Protein AF-Q2SJT7-F1 (afdb_monomer_lite)

Sequence (162 aa):
MTHCPHDAIDFAVYCVGTTLYAHMNAIEFRESFRKFLKNDERYKKFIAIINRGREERLLFWQEHAVEQFCDKHALDIPSFDVLQEILCVCELHGNTLEDGKVKVFCGHVDYSPDYKQACAKLFPNSYISAVNGPEEMYGEYSDIRFCKACREAEQQWRDEHA

Radius of gyration: 18.42 Å; chains: 1; bounding box: 52×46×42 Å

Secondary structure (DSSP, 8-state):
-PPP------------S--------HHHHHHHHHHHH--HHHHHHHHHHHHH--SSS--HHHHHHHHHHHHHHTPPPPPHHHHHHHT-B-TTT-PBPEEEEEEEESS-----HHHHHHHHHH-TT---SPEE--GGGTT-EEEEEE-HHHHHHHHHHHHH--

Foldseek 3Di:
DDDDDDDPPPPPDPDDDDDDDDPQDLVSCLVLLCVQVVDLVVSLVQLLCLQPPPDLDDDPVNQVSQVVSCVVRVHDRDHSVVCSQSSQAHSVPRHHWDKDKAAEADDDDDDDPVLVVCCVPPQVFQRHDHHHDDPVRHRHIDIHTGDPNSVVRSVVVVVVVD

pLDDT: mean 85.67, std 18.36, range [35.72, 98.12]

Structure (mmCIF, N/CA/C/O backbone):
data_AF-Q2SJT7-F1
#
_entry.id   AF-Q2SJT7-F1
#
loop_
_atom_site.group_PDB
_atom_site.id
_atom_site.type_symbol
_atom_site.label_atom_id
_atom_site.label_alt_id
_atom_site.label_comp_id
_atom_site.label_asym_id
_atom_site.label_entity_id
_atom_site.label_seq_id
_atom_site.pdbx_PDB_ins_code
_atom_site.Cartn_x
_atom_site.Cartn_y
_atom_site.Cartn_z
_atom_site.occupancy
_atom_site.B_iso_or_equiv
_atom_site.auth_seq_id
_atom_site.auth_comp_id
_atom_site.auth_asym_id
_atom_site.auth_atom_id
_atom_site.pdbx_PDB_model_num
ATOM 1 N N . MET A 1 1 ? -10.529 24.650 -17.806 1.00 43.81 1 MET A N 1
ATOM 2 C CA . MET A 1 1 ? -10.238 24.089 -16.471 1.00 43.81 1 MET A CA 1
ATOM 3 C C . MET A 1 1 ? -11.426 23.229 -16.085 1.00 43.81 1 MET A C 1
ATOM 5 O O . MET A 1 1 ? -12.423 23.737 -15.596 1.00 43.81 1 MET A O 1
ATOM 9 N N . THR A 1 2 ? -11.381 21.963 -16.480 1.00 39.09 2 THR A N 1
ATOM 10 C CA . THR A 1 2 ? -12.451 20.974 -16.317 1.00 39.09 2 THR A CA 1
ATOM 11 C C . THR A 1 2 ? -12.352 20.345 -14.930 1.00 39.09 2 THR A C 1
ATOM 13 O O . THR A 1 2 ? -11.311 19.800 -14.577 1.00 39.09 2 THR A O 1
ATOM 16 N N . HIS A 1 3 ? -13.413 20.463 -14.131 1.00 38.12 3 HIS A N 1
ATOM 17 C CA . HIS A 1 3 ? -13.564 19.750 -12.865 1.00 38.12 3 HIS A CA 1
ATOM 18 C C . HIS A 1 3 ? -13.667 18.240 -13.125 1.00 38.12 3 HIS A C 1
ATOM 20 O O . HIS A 1 3 ? -14.577 17.804 -13.825 1.00 38.12 3 HIS A O 1
ATOM 26 N N . CYS A 1 4 ? -12.758 17.454 -12.542 1.00 39.31 4 CYS A N 1
ATOM 27 C CA . CYS A 1 4 ? -12.978 16.025 -12.318 1.00 39.31 4 CYS A CA 1
ATOM 28 C C . CYS A 1 4 ? -13.906 15.861 -11.104 1.00 39.31 4 CYS A C 1
ATOM 30 O O . CYS A 1 4 ? -13.556 16.363 -10.031 1.00 39.31 4 CYS A O 1
ATOM 32 N N . PRO A 1 5 ? -15.051 15.169 -11.222 1.00 49.44 5 PRO A N 1
ATOM 33 C CA . PRO A 1 5 ? -15.772 14.693 -10.054 1.00 49.44 5 PRO A CA 1
ATOM 34 C C . PRO A 1 5 ? -14.966 13.525 -9.473 1.00 49.44 5 PRO A C 1
ATOM 36 O O . PRO A 1 5 ? -14.785 12.511 -10.137 1.00 49.44 5 PRO A O 1
ATOM 39 N N . HIS A 1 6 ? -14.411 13.700 -8.274 1.00 41.19 6 HIS A N 1
ATOM 40 C CA . HIS A 1 6 ? -13.829 12.586 -7.531 1.00 41.19 6 HIS A CA 1
ATOM 41 C C . HIS A 1 6 ? -14.961 11.749 -6.946 1.00 41.19 6 HIS A C 1
ATOM 43 O O . HIS A 1 6 ? -15.866 12.281 -6.302 1.00 41.19 6 HIS A O 1
ATOM 49 N N . ASP A 1 7 ? -14.873 10.452 -7.202 1.00 44.28 7 ASP A N 1
ATOM 50 C CA . ASP A 1 7 ? -15.774 9.404 -6.760 1.00 44.28 7 ASP A CA 1
ATOM 51 C C . ASP A 1 7 ? -16.000 9.455 -5.243 1.00 44.28 7 ASP A C 1
ATOM 53 O O . ASP A 1 7 ? -15.153 9.060 -4.438 1.00 44.28 7 ASP A O 1
ATOM 57 N N . ALA A 1 8 ? -17.175 9.942 -4.843 1.00 43.19 8 ALA A N 1
ATOM 58 C CA . ALA A 1 8 ? -17.731 9.645 -3.537 1.00 43.19 8 ALA A CA 1
ATOM 59 C C . ALA A 1 8 ? -18.173 8.179 -3.570 1.00 43.19 8 ALA A C 1
ATOM 61 O O . ALA A 1 8 ? -19.242 7.851 -4.083 1.00 43.19 8 ALA A O 1
ATOM 62 N N . ILE A 1 9 ? -17.331 7.283 -3.057 1.00 47.56 9 ILE A N 1
ATOM 63 C CA . ILE A 1 9 ? -17.776 5.937 -2.697 1.00 47.56 9 ILE A CA 1
ATOM 64 C C . ILE A 1 9 ? -18.625 6.095 -1.431 1.00 47.56 9 ILE A C 1
ATOM 66 O O . ILE A 1 9 ? -18.144 5.932 -0.309 1.00 47.56 9 ILE A O 1
ATOM 70 N N . ASP A 1 10 ? -19.889 6.473 -1.621 1.00 40.44 10 ASP A N 1
ATOM 71 C CA . ASP A 1 10 ? -20.935 6.252 -0.631 1.00 40.44 10 ASP A CA 1
ATOM 72 C C . ASP A 1 10 ? -21.122 4.735 -0.535 1.00 40.44 10 ASP A C 1
ATOM 74 O O . ASP A 1 10 ? -21.775 4.111 -1.374 1.00 40.44 10 ASP A O 1
ATOM 78 N N . PHE A 1 11 ? -20.507 4.120 0.476 1.00 41.97 11 PHE A N 1
ATOM 79 C CA . PHE A 1 11 ? -20.828 2.752 0.868 1.00 41.97 11 PHE A CA 1
ATOM 80 C C . PHE A 1 11 ? -22.273 2.733 1.382 1.00 41.97 11 PHE A C 1
ATOM 82 O O . PHE A 1 11 ? -22.549 2.904 2.571 1.00 41.97 11 PHE A O 1
ATOM 89 N N . ALA A 1 12 ? -23.215 2.543 0.461 1.00 39.84 12 ALA A N 1
ATOM 90 C CA . ALA A 1 12 ? -24.593 2.235 0.778 1.00 39.84 12 ALA A CA 1
ATOM 91 C C . ALA A 1 12 ? -24.658 0.832 1.405 1.00 39.84 12 ALA A C 1
ATOM 93 O O . ALA A 1 12 ? -24.712 -0.181 0.719 1.00 39.84 12 ALA A O 1
ATOM 94 N N . VAL A 1 13 ? -24.614 0.814 2.737 1.00 40.62 13 VAL A N 1
ATOM 95 C CA . VAL A 1 13 ? -25.514 0.063 3.620 1.00 40.62 13 VAL A CA 1
ATOM 96 C C . VAL A 1 13 ? -25.882 -1.352 3.141 1.00 40.62 13 VAL A C 1
ATOM 98 O O . VAL A 1 13 ? -26.878 -1.557 2.446 1.00 40.62 13 VAL A O 1
ATOM 101 N N . TYR A 1 14 ? -25.179 -2.361 3.663 1.00 39.06 14 TYR A N 1
ATOM 102 C CA . TYR A 1 14 ? -25.810 -3.664 3.873 1.00 39.06 14 TYR A CA 1
ATOM 103 C C . TYR A 1 14 ? -26.791 -3.533 5.045 1.00 39.06 14 TYR A C 1
ATOM 105 O O . TYR A 1 14 ? -26.412 -3.552 6.213 1.00 39.06 14 TYR A O 1
ATOM 113 N N . CYS A 1 15 ? -28.074 -3.365 4.724 1.00 36.41 15 CYS A N 1
ATOM 114 C CA . CYS A 1 15 ? -29.167 -3.441 5.689 1.00 36.41 15 CYS A CA 1
ATOM 115 C C . CYS A 1 15 ? -29.337 -4.894 6.152 1.00 36.41 15 CYS A C 1
ATOM 117 O O . CYS A 1 15 ? -30.087 -5.653 5.540 1.00 36.41 15 CYS A O 1
ATOM 119 N N . VAL A 1 16 ? -28.700 -5.267 7.264 1.00 39.69 16 VAL A N 1
ATOM 120 C CA . VAL A 1 16 ? -29.136 -6.411 8.075 1.00 39.69 16 VAL A CA 1
ATOM 121 C C . VAL A 1 16 ? -29.095 -6.017 9.555 1.00 39.69 16 VAL A C 1
ATOM 123 O O . VAL A 1 16 ? -28.058 -6.084 10.195 1.00 39.69 16 VAL A O 1
ATOM 126 N N . GLY A 1 17 ? -30.245 -5.602 10.096 1.00 35.72 17 GLY A N 1
ATOM 127 C CA . GLY A 1 17 ? -30.511 -5.594 11.541 1.00 35.72 17 GLY A CA 1
ATOM 128 C C . GLY A 1 17 ? -29.922 -4.439 12.363 1.00 35.72 17 GLY A C 1
ATOM 129 O O . GLY A 1 17 ? -28.853 -4.554 12.942 1.00 35.72 17 GLY A O 1
ATOM 130 N N . THR A 1 18 ? -30.697 -3.357 12.483 1.00 39.50 18 THR A N 1
ATOM 131 C CA . THR A 1 18 ? -30.796 -2.439 13.642 1.00 39.50 18 THR A CA 1
ATOM 132 C C . THR A 1 18 ? -29.704 -2.510 14.721 1.00 39.50 18 THR A C 1
ATOM 134 O O . THR A 1 18 ? -29.916 -3.116 15.767 1.00 39.50 18 THR A O 1
ATOM 137 N N . THR A 1 19 ? -28.626 -1.748 14.525 1.00 38.44 19 THR A N 1
ATOM 138 C CA . THR A 1 19 ? -27.984 -0.947 15.580 1.00 38.44 19 THR A CA 1
ATOM 139 C C . THR A 1 19 ? -27.464 0.337 14.923 1.00 38.44 19 THR A C 1
ATOM 141 O O . THR A 1 19 ? -26.781 0.281 13.905 1.00 38.44 19 THR A O 1
ATOM 144 N N . LEU A 1 20 ? -27.860 1.503 15.441 1.00 36.88 20 LEU A N 1
ATOM 145 C CA . LEU A 1 20 ? -27.414 2.823 14.977 1.00 36.88 20 LEU A CA 1
ATOM 146 C C . LEU A 1 20 ? -25.919 2.998 15.294 1.00 36.88 20 LEU A C 1
ATOM 148 O O . LEU A 1 20 ? -25.574 3.545 16.338 1.00 36.88 20 LEU A O 1
ATOM 152 N N . TYR A 1 21 ? -25.036 2.527 14.416 1.00 43.22 21 TYR A N 1
ATOM 153 C CA . TYR A 1 21 ? -23.606 2.813 14.499 1.00 43.22 21 TYR A CA 1
ATOM 154 C C . TYR A 1 21 ? -23.271 4.049 13.670 1.00 43.22 21 TYR A C 1
ATOM 156 O O . TYR A 1 21 ? -23.776 4.238 12.562 1.00 43.22 21 TYR A O 1
ATOM 164 N N . ALA A 1 22 ? -22.425 4.914 14.228 1.00 54.38 22 ALA A N 1
ATOM 165 C CA . ALA A 1 22 ? -21.840 6.029 13.504 1.00 54.38 22 ALA A CA 1
ATOM 166 C C . ALA A 1 22 ? -21.100 5.477 12.276 1.00 54.38 22 ALA A C 1
ATOM 168 O O . ALA A 1 22 ? -20.043 4.862 12.408 1.00 54.38 22 ALA A O 1
ATOM 169 N N . HIS A 1 23 ? -21.671 5.663 11.085 1.00 72.56 23 HIS A N 1
ATOM 170 C CA . HIS A 1 23 ? -21.021 5.283 9.837 1.00 72.56 23 HIS A CA 1
ATOM 171 C C . HIS A 1 23 ? -19.855 6.239 9.586 1.00 72.56 23 HIS A C 1
ATOM 173 O O . HIS A 1 23 ? -20.018 7.297 8.987 1.00 72.56 23 HIS A O 1
ATOM 179 N N . MET A 1 24 ? -18.679 5.867 10.084 1.00 89.62 24 MET A N 1
ATOM 180 C CA . MET A 1 24 ? -17.426 6.486 9.683 1.00 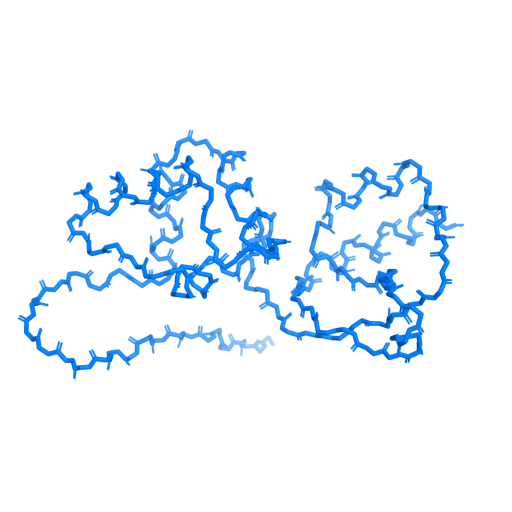89.62 24 MET A CA 1
ATOM 181 C C . MET A 1 24 ? -17.119 6.028 8.256 1.00 89.62 24 MET A C 1
ATOM 183 O O . MET A 1 24 ? -16.970 4.830 8.010 1.00 89.62 24 MET A O 1
ATOM 187 N N . ASN A 1 25 ? -17.051 6.957 7.304 1.00 91.94 25 ASN A N 1
ATOM 188 C CA . ASN A 1 25 ? -16.716 6.597 5.923 1.00 91.94 25 ASN A CA 1
ATOM 189 C C . ASN A 1 25 ? -15.215 6.258 5.782 1.00 91.94 25 ASN A C 1
ATOM 191 O O . ASN A 1 25 ? -14.413 6.514 6.681 1.00 91.94 25 ASN A O 1
ATOM 195 N N . ALA A 1 26 ? -14.800 5.703 4.639 1.00 91.88 26 ALA A N 1
ATOM 196 C CA . ALA A 1 26 ? -13.416 5.259 4.440 1.00 91.88 26 ALA A CA 1
ATOM 197 C C . ALA A 1 26 ? -12.373 6.392 4.547 1.00 91.88 26 ALA A C 1
ATOM 199 O O . ALA A 1 26 ? -11.243 6.166 4.985 1.00 91.88 26 ALA A O 1
ATOM 200 N N . ILE A 1 27 ? -12.716 7.624 4.151 1.00 93.69 27 ILE A N 1
ATOM 201 C CA . ILE A 1 27 ? -11.826 8.789 4.299 1.00 93.69 27 ILE A CA 1
ATOM 202 C C . ILE A 1 27 ? -11.656 9.112 5.787 1.00 93.69 27 ILE A C 1
ATOM 204 O O . ILE A 1 27 ? -10.529 9.156 6.282 1.00 93.69 27 ILE A O 1
ATOM 208 N N . GLU A 1 28 ? -12.764 9.254 6.512 1.00 94.81 28 GLU A N 1
ATOM 209 C CA . GLU A 1 28 ? -12.768 9.540 7.949 1.00 94.81 28 GLU A CA 1
ATOM 210 C C . GLU A 1 28 ? -12.064 8.446 8.758 1.00 94.81 28 GLU A C 1
ATOM 212 O O . GLU A 1 28 ? -11.311 8.763 9.684 1.00 94.81 28 GLU A O 1
ATOM 217 N N . PHE A 1 29 ? -12.248 7.175 8.382 1.00 95.44 29 PHE A N 1
ATOM 218 C CA . PHE A 1 29 ? -11.560 6.034 8.982 1.00 95.44 29 PHE A CA 1
ATOM 219 C C . PHE A 1 29 ? -10.055 6.163 8.806 1.00 95.44 29 PHE A C 1
ATOM 221 O O . PHE A 1 29 ? -9.320 6.153 9.791 1.00 95.44 29 PHE A O 1
ATOM 228 N N . ARG A 1 30 ? -9.581 6.352 7.568 1.00 95.94 30 ARG A N 1
ATOM 229 C CA . ARG A 1 30 ? -8.147 6.492 7.271 1.00 95.94 30 ARG A CA 1
ATOM 230 C C . ARG A 1 30 ? -7.515 7.632 8.064 1.00 95.94 30 ARG A C 1
ATOM 232 O O . ARG A 1 30 ? -6.467 7.439 8.684 1.00 95.94 30 ARG A O 1
ATOM 239 N N . GLU A 1 31 ? -8.151 8.799 8.085 1.00 95.38 31 GLU A N 1
ATOM 240 C CA . GLU A 1 31 ? -7.635 9.963 8.805 1.00 95.38 31 GLU A CA 1
ATOM 241 C C . GLU A 1 31 ? -7.626 9.765 10.323 1.00 95.38 31 GLU A C 1
ATOM 243 O O . GLU A 1 31 ? -6.630 10.069 10.989 1.00 95.38 31 GLU A O 1
ATOM 248 N N . SER A 1 32 ? -8.726 9.256 10.879 1.00 96.75 32 SER A N 1
ATOM 249 C CA . SER A 1 32 ? -8.868 9.022 12.317 1.00 96.75 32 SER A CA 1
ATOM 250 C C . SER A 1 32 ? -7.915 7.931 12.790 1.00 96.75 32 SER A C 1
ATOM 252 O O . SER A 1 32 ? -7.257 8.097 13.819 1.00 96.75 32 SER A O 1
ATOM 254 N N . PHE A 1 33 ? -7.759 6.867 12.003 1.00 97.50 33 PHE A N 1
ATOM 255 C CA . PHE A 1 33 ? -6.843 5.768 12.283 1.00 97.50 33 PHE A CA 1
ATOM 256 C C . PHE A 1 33 ? -5.379 6.218 12.221 1.00 97.50 33 PHE A C 1
ATOM 258 O O . PHE A 1 33 ? -4.599 5.942 13.136 1.00 97.50 33 PHE A O 1
ATOM 265 N N . ARG A 1 34 ? -5.003 7.015 11.210 1.00 97.00 34 ARG A N 1
ATOM 266 C CA . ARG A 1 34 ? -3.664 7.625 11.120 1.00 97.00 34 ARG A CA 1
ATOM 267 C C . ARG A 1 34 ? -3.355 8.492 12.343 1.00 97.00 34 ARG A C 1
ATOM 269 O O . ARG A 1 34 ? -2.280 8.365 12.931 1.00 97.00 34 ARG A O 1
ATOM 276 N N . LYS A 1 35 ? -4.307 9.332 12.774 1.00 97.12 35 LYS A N 1
ATOM 277 C CA . LYS A 1 35 ? -4.186 10.152 13.997 1.00 97.12 35 LYS A CA 1
ATOM 278 C C . LYS A 1 35 ? -4.094 9.286 15.257 1.00 97.12 35 LYS A C 1
ATOM 280 O O . LYS A 1 35 ? -3.311 9.598 16.154 1.00 97.12 35 LYS A O 1
ATOM 285 N N . PHE A 1 36 ? -4.862 8.199 15.328 1.00 97.88 36 PHE A N 1
ATOM 286 C CA . PHE A 1 36 ? -4.860 7.264 16.453 1.00 97.88 36 PHE A CA 1
ATOM 287 C C . PHE A 1 36 ? -3.497 6.594 16.656 1.00 97.88 36 PHE A C 1
ATOM 289 O O . PHE A 1 36 ? -3.018 6.543 17.789 1.00 97.88 36 PHE A O 1
ATOM 296 N N . LEU A 1 37 ? -2.838 6.159 15.578 1.00 97.12 37 LEU A N 1
ATOM 297 C CA . LEU A 1 37 ? -1.517 5.530 15.660 1.00 97.12 37 LEU A CA 1
ATOM 298 C C . LEU A 1 37 ? -0.415 6.486 16.145 1.00 97.12 37 LEU A C 1
ATOM 300 O O . LEU A 1 37 ? 0.628 6.012 16.598 1.00 97.12 37 LEU A O 1
ATOM 304 N N . LYS A 1 38 ? -0.629 7.812 16.056 1.00 93.69 38 LYS A N 1
ATOM 305 C CA . LYS A 1 38 ? 0.305 8.885 16.470 1.00 93.69 38 LYS A CA 1
ATOM 306 C C . LYS A 1 38 ? 1.721 8.759 15.884 1.00 93.69 38 LYS A C 1
ATOM 308 O O . LYS A 1 38 ? 2.663 9.360 16.394 1.00 93.69 38 LYS A O 1
ATOM 313 N N . ASN A 1 39 ? 1.887 7.959 14.835 1.00 94.75 39 ASN A N 1
ATOM 314 C CA . ASN A 1 39 ? 3.164 7.665 14.208 1.00 94.75 39 ASN A CA 1
ATOM 315 C C . ASN A 1 39 ? 2.920 7.372 12.726 1.00 94.75 39 ASN A C 1
ATOM 317 O O . ASN A 1 39 ? 2.337 6.345 12.372 1.00 94.75 39 ASN A O 1
ATOM 321 N N . ASP A 1 40 ? 3.375 8.290 11.877 1.00 94.69 40 ASP A N 1
ATOM 322 C CA . ASP A 1 40 ? 3.158 8.218 10.436 1.00 94.69 40 ASP A CA 1
ATOM 323 C C . ASP A 1 40 ? 3.843 7.006 9.799 1.00 94.69 40 ASP A C 1
ATOM 325 O O . ASP A 1 40 ? 3.254 6.322 8.972 1.00 94.69 40 ASP A O 1
ATOM 329 N N . GLU A 1 41 ? 5.048 6.669 10.255 1.00 95.44 41 GLU A N 1
ATOM 330 C CA . GLU A 1 41 ? 5.789 5.501 9.775 1.00 95.44 41 GLU A CA 1
ATOM 331 C C . GLU A 1 41 ? 5.098 4.192 10.171 1.00 95.44 41 GLU A C 1
ATOM 333 O O . GLU A 1 41 ? 5.078 3.228 9.405 1.00 95.44 41 GLU A O 1
ATOM 338 N N . ARG A 1 42 ? 4.456 4.159 11.345 1.00 96.81 42 ARG A N 1
ATOM 339 C CA . ARG A 1 42 ? 3.635 3.014 11.758 1.00 96.81 42 ARG A CA 1
ATOM 340 C C . ARG A 1 42 ? 2.391 2.877 10.882 1.00 96.81 42 ARG A C 1
ATOM 342 O O . ARG A 1 42 ? 2.064 1.753 10.507 1.00 96.81 42 ARG A O 1
ATOM 349 N N . TYR A 1 43 ? 1.733 3.986 10.540 1.00 97.25 43 TYR A N 1
ATOM 350 C CA . TYR A 1 43 ? 0.608 3.983 9.601 1.00 97.25 43 TYR A CA 1
ATOM 351 C C . TYR A 1 43 ? 1.055 3.516 8.212 1.00 97.25 43 TYR A C 1
ATOM 353 O O . TYR A 1 43 ? 0.485 2.571 7.680 1.00 97.25 43 TYR A O 1
ATOM 361 N N . LYS A 1 44 ? 2.143 4.075 7.670 1.00 95.94 44 LYS A N 1
ATOM 362 C CA . LYS A 1 44 ? 2.704 3.652 6.380 1.00 95.94 44 LYS A CA 1
ATOM 363 C C . LYS A 1 44 ? 3.025 2.166 6.349 1.00 95.94 44 LYS A C 1
ATOM 365 O O . LYS A 1 44 ? 2.646 1.478 5.409 1.00 95.94 44 LYS A O 1
ATOM 370 N N . LYS A 1 45 ? 3.668 1.648 7.400 1.00 95.50 45 LYS A N 1
ATOM 371 C CA . LYS A 1 45 ? 3.963 0.217 7.527 1.00 95.50 45 LYS A CA 1
ATOM 372 C C . LYS A 1 45 ? 2.690 -0.631 7.579 1.00 95.50 45 LYS A C 1
ATOM 374 O O . LYS A 1 45 ? 2.672 -1.706 6.992 1.00 95.50 45 LYS A O 1
ATOM 379 N N . PHE A 1 46 ? 1.648 -0.162 8.268 1.00 96.56 46 PHE A N 1
ATOM 380 C CA . PHE A 1 46 ? 0.351 -0.840 8.320 1.00 96.56 46 PHE A CA 1
ATOM 381 C C . PHE A 1 46 ? -0.247 -0.978 6.915 1.00 96.56 46 PHE A C 1
ATOM 383 O O . PHE A 1 46 ? -0.570 -2.085 6.491 1.00 96.56 46 PHE A O 1
ATOM 390 N N . ILE A 1 47 ? -0.327 0.138 6.185 1.00 96.19 47 ILE A N 1
ATOM 391 C CA . ILE A 1 47 ? -0.866 0.197 4.822 1.00 96.19 47 ILE A CA 1
ATOM 392 C C . ILE A 1 47 ? -0.020 -0.638 3.853 1.00 96.19 47 ILE A C 1
ATOM 394 O O . ILE A 1 47 ? -0.559 -1.458 3.117 1.00 96.19 47 ILE A O 1
ATOM 398 N N . ALA A 1 48 ? 1.309 -0.520 3.904 1.00 93.94 48 ALA A N 1
ATOM 399 C CA . ALA A 1 48 ? 2.212 -1.274 3.036 1.00 93.94 48 ALA A CA 1
ATOM 400 C C . ALA A 1 48 ? 2.068 -2.796 3.209 1.00 93.94 48 ALA A C 1
ATOM 402 O O . ALA A 1 48 ? 2.197 -3.538 2.237 1.00 93.94 48 ALA A O 1
ATOM 403 N N . ILE A 1 49 ? 1.801 -3.275 4.429 1.00 93.12 49 ILE A N 1
ATOM 404 C CA . ILE A 1 49 ? 1.564 -4.702 4.683 1.00 93.12 49 ILE A CA 1
ATOM 405 C C . ILE A 1 49 ? 0.212 -5.140 4.125 1.00 93.12 49 ILE A C 1
ATOM 407 O O . ILE A 1 49 ? 0.148 -6.209 3.536 1.00 93.12 49 ILE A O 1
ATOM 411 N N . ILE A 1 50 ? -0.836 -4.320 4.236 1.00 92.81 50 ILE A N 1
ATOM 412 C CA . ILE A 1 50 ? -2.135 -4.622 3.612 1.00 92.81 50 ILE A CA 1
ATOM 413 C C . ILE A 1 50 ? -2.018 -4.667 2.086 1.00 92.81 50 ILE A C 1
ATOM 415 O O . ILE A 1 50 ? -2.520 -5.592 1.458 1.00 92.81 50 ILE A O 1
ATOM 419 N N . ASN A 1 51 ? -1.314 -3.708 1.487 1.00 91.38 51 ASN A N 1
ATOM 420 C CA . ASN A 1 51 ? -1.179 -3.620 0.032 1.00 91.38 51 ASN A CA 1
ATOM 421 C C . ASN A 1 51 ? -0.324 -4.748 -0.568 1.00 91.38 51 ASN A C 1
ATOM 423 O O . ASN A 1 51 ? -0.532 -5.127 -1.717 1.00 91.38 51 ASN A O 1
ATOM 427 N N . ARG A 1 52 ? 0.667 -5.255 0.179 1.00 84.62 52 ARG A N 1
ATOM 428 C CA . ARG A 1 52 ? 1.637 -6.263 -0.300 1.00 84.62 52 ARG A CA 1
ATOM 429 C C . ARG A 1 52 ? 1.400 -7.662 0.255 1.00 84.62 52 ARG A C 1
ATOM 431 O O . ARG A 1 52 ? 2.057 -8.608 -0.184 1.00 84.62 52 ARG A O 1
ATOM 438 N N . GLY A 1 53 ? 0.559 -7.777 1.275 1.00 74.69 53 GLY A N 1
ATOM 439 C CA . GLY A 1 53 ? 0.298 -9.016 1.984 1.00 74.69 53 GLY A CA 1
ATOM 440 C C . GLY A 1 53 ? -0.288 -10.052 1.039 1.00 74.69 53 GLY A C 1
ATOM 441 O O . GLY A 1 53 ? -1.249 -9.787 0.330 1.00 74.69 53 GLY A O 1
ATOM 442 N N . ARG A 1 54 ? 0.303 -11.249 1.042 1.00 67.50 54 ARG A N 1
ATOM 443 C CA . ARG A 1 54 ? -0.323 -12.451 0.467 1.00 67.50 54 ARG A CA 1
ATOM 444 C C . ARG A 1 54 ? -1.234 -13.155 1.473 1.00 67.50 54 ARG A C 1
ATOM 446 O O . ARG A 1 54 ? -1.825 -14.176 1.152 1.00 67.50 54 ARG A O 1
ATOM 453 N N . GLU A 1 55 ? -1.253 -12.662 2.708 1.00 75.75 55 GLU A N 1
ATOM 454 C CA . GLU A 1 55 ? -2.034 -13.223 3.797 1.00 75.75 55 GLU A CA 1
ATOM 455 C C . GLU A 1 55 ? -3.401 -12.539 3.827 1.00 75.75 55 GLU A C 1
ATOM 457 O O . GLU A 1 55 ? -3.478 -11.314 3.870 1.00 75.75 55 GLU A O 1
ATOM 462 N N . GLU A 1 56 ? -4.469 -13.333 3.862 1.00 87.50 56 GLU A N 1
ATOM 463 C CA . GLU A 1 56 ? -5.862 -12.881 4.026 1.00 87.50 56 GLU A CA 1
ATOM 464 C C . GLU A 1 56 ? -6.169 -12.524 5.495 1.00 87.50 56 GLU A C 1
ATOM 466 O O . GLU A 1 56 ? -7.241 -12.802 6.030 1.00 87.50 56 GLU A O 1
ATOM 471 N N . ARG A 1 57 ? -5.168 -11.990 6.202 1.00 92.06 57 ARG A N 1
ATOM 472 C CA . ARG A 1 57 ? -5.253 -11.655 7.623 1.00 92.06 57 ARG A CA 1
ATOM 473 C C . ARG A 1 57 ? -4.270 -10.560 8.007 1.00 92.06 57 ARG A C 1
ATOM 475 O O . ARG A 1 57 ? -3.221 -10.368 7.392 1.00 92.06 57 ARG A O 1
ATOM 482 N N . LEU A 1 58 ? -4.603 -9.878 9.092 1.00 93.69 58 LEU A N 1
ATOM 483 C CA . LEU A 1 58 ? -3.724 -8.921 9.742 1.00 93.69 58 LEU A CA 1
ATOM 484 C C . LEU A 1 58 ? -2.632 -9.642 10.547 1.00 93.69 58 LEU A C 1
ATOM 486 O O . LEU A 1 58 ? -2.808 -10.755 11.038 1.00 93.69 58 LEU A O 1
ATOM 490 N N . LEU A 1 59 ? -1.490 -8.981 10.734 1.00 94.31 59 LEU A N 1
ATOM 491 C CA . LEU A 1 59 ? -0.530 -9.396 11.756 1.00 94.31 59 LEU A CA 1
ATOM 492 C C . LEU A 1 59 ? -1.076 -9.070 13.151 1.00 94.31 59 LEU A C 1
ATOM 494 O O . LEU A 1 59 ? -1.769 -8.072 13.317 1.00 94.31 59 LEU A O 1
ATOM 498 N N . PHE A 1 60 ? -0.635 -9.799 14.179 1.00 95.50 60 PHE A N 1
ATOM 499 C CA . PHE A 1 60 ? -1.073 -9.595 15.570 1.00 95.50 60 PHE A CA 1
ATOM 500 C C . PHE A 1 60 ? -1.070 -8.124 16.032 1.00 95.50 60 PHE A C 1
ATOM 502 O O . PHE A 1 60 ? -2.014 -7.632 16.642 1.00 95.50 60 PHE 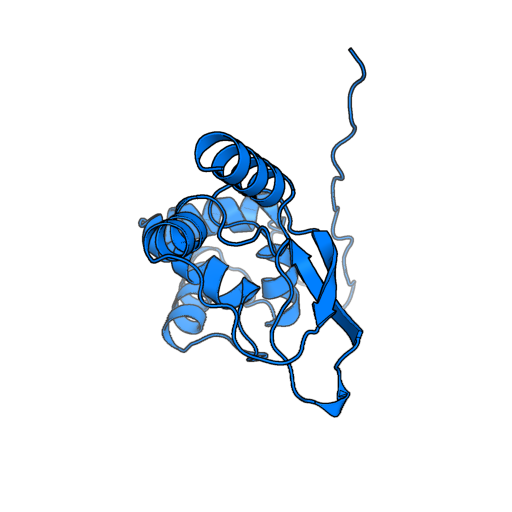A O 1
ATOM 509 N N . TRP A 1 61 ? -0.009 -7.371 15.720 1.00 96.06 61 TRP A N 1
ATOM 510 C CA . TRP A 1 61 ? 0.067 -5.960 16.117 1.00 96.06 61 TRP A CA 1
ATOM 511 C C . TRP A 1 61 ? -0.900 -5.059 15.335 1.00 96.06 61 TRP A C 1
ATOM 513 O O . TRP A 1 61 ? -1.243 -3.981 15.825 1.00 96.06 61 TRP A O 1
ATOM 523 N N . GLN A 1 62 ? -1.278 -5.456 14.116 1.00 96.69 62 GLN A N 1
ATOM 524 C CA . GLN A 1 62 ? -2.257 -4.755 13.292 1.00 96.69 62 GLN A CA 1
ATOM 525 C C . GLN A 1 62 ? -3.670 -5.043 13.790 1.00 96.69 62 GLN A C 1
ATOM 527 O O . GLN A 1 62 ? -4.424 -4.092 13.956 1.00 96.69 62 GLN A O 1
ATOM 532 N N . GLU A 1 63 ? -3.983 -6.308 14.096 1.00 97.25 63 GLU A N 1
ATOM 533 C CA . GLU A 1 63 ? -5.243 -6.716 14.739 1.00 97.25 63 GLU A CA 1
ATOM 534 C C . GLU A 1 63 ? -5.466 -5.890 16.001 1.00 97.25 63 GLU A C 1
ATOM 536 O O . GLU A 1 63 ? -6.424 -5.129 16.088 1.00 97.25 63 GLU A O 1
ATOM 541 N N . HIS A 1 64 ? -4.484 -5.902 16.905 1.00 98.00 64 HIS A N 1
ATOM 542 C CA . HIS A 1 64 ? -4.578 -5.162 18.155 1.00 98.00 64 HIS A CA 1
ATOM 543 C C . HIS A 1 64 ? -4.720 -3.644 17.957 1.00 98.00 64 HIS A C 1
ATOM 545 O O . HIS A 1 64 ? -5.380 -2.962 18.738 1.00 98.00 64 HIS A O 1
ATOM 551 N N . ALA A 1 65 ? -4.100 -3.083 16.914 1.00 98.00 65 ALA A N 1
ATOM 552 C CA . ALA A 1 65 ? -4.245 -1.664 16.608 1.00 98.00 65 ALA A CA 1
ATOM 553 C C . ALA A 1 65 ? -5.651 -1.319 16.093 1.00 98.00 65 ALA A C 1
ATOM 555 O O . ALA A 1 65 ? -6.159 -0.250 16.431 1.00 98.00 65 ALA A O 1
ATOM 556 N N . VAL A 1 66 ? -6.265 -2.196 15.291 1.00 97.75 66 VAL A N 1
ATOM 557 C CA . VAL A 1 66 ? -7.644 -2.032 14.808 1.00 97.75 66 VAL A CA 1
ATOM 558 C C . VAL A 1 66 ? -8.630 -2.193 15.957 1.00 97.75 66 VAL A C 1
ATOM 560 O O . VAL A 1 66 ? -9.472 -1.321 16.127 1.00 97.75 66 VAL A O 1
ATOM 563 N N . GLU A 1 67 ? -8.482 -3.228 16.785 1.00 97.75 67 GLU A N 1
ATOM 564 C CA . GLU A 1 67 ? -9.312 -3.456 17.976 1.00 97.75 67 GLU A CA 1
ATOM 565 C C . GLU A 1 67 ? -9.334 -2.224 18.884 1.00 97.75 67 GLU A C 1
ATOM 567 O O . GLU A 1 67 ? -10.389 -1.648 19.132 1.00 97.75 67 GLU A O 1
ATOM 572 N N . GLN A 1 68 ? -8.158 -1.734 19.295 1.00 98.12 68 GLN A N 1
ATOM 573 C CA . GLN A 1 68 ? -8.0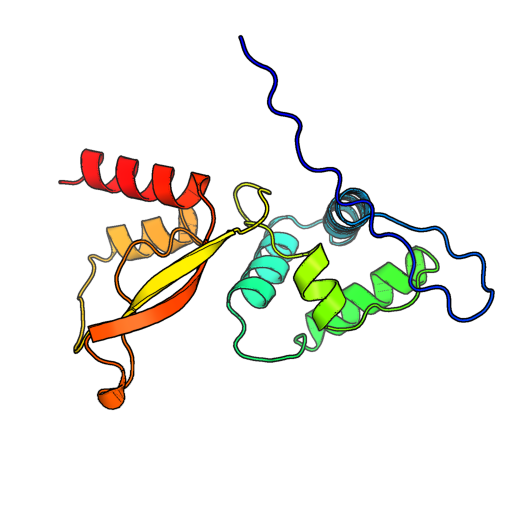66 -0.552 20.156 1.00 98.12 68 GLN A CA 1
ATOM 574 C C . GLN A 1 68 ? -8.664 0.707 19.513 1.00 98.12 68 GLN A C 1
ATOM 576 O O . GLN A 1 68 ? -9.171 1.587 20.215 1.00 98.12 68 GLN A O 1
ATOM 581 N N . PHE A 1 69 ? -8.556 0.838 18.190 1.00 97.75 69 PHE A N 1
ATOM 582 C CA . PHE A 1 69 ? -9.156 1.951 17.468 1.00 97.75 69 PHE A CA 1
ATOM 583 C C . PHE A 1 69 ? -10.684 1.846 17.459 1.00 97.75 69 PHE A C 1
ATOM 585 O O . PHE A 1 69 ? -11.355 2.819 17.805 1.00 97.75 69 PHE A O 1
ATOM 592 N N . CYS A 1 70 ? -11.219 0.678 17.109 1.00 96.25 70 CYS A N 1
ATOM 593 C CA . CYS A 1 70 ? -12.651 0.412 17.077 1.00 96.25 70 CYS A CA 1
ATOM 594 C C . CYS A 1 70 ? -13.279 0.588 18.464 1.00 96.25 70 CYS A C 1
ATOM 596 O O . CYS A 1 70 ? -14.237 1.350 18.590 1.00 96.25 70 CYS A O 1
ATOM 598 N N . ASP A 1 71 ? -12.665 0.037 19.515 1.00 96.69 71 ASP A N 1
ATOM 599 C CA . ASP A 1 71 ? -13.100 0.212 20.906 1.00 96.69 71 ASP A CA 1
ATOM 600 C C . ASP A 1 71 ? -13.176 1.693 21.296 1.00 96.69 71 ASP A C 1
ATOM 602 O O . ASP A 1 71 ? -14.160 2.162 21.871 1.00 96.69 71 ASP A O 1
ATOM 606 N N . LYS A 1 72 ? -12.144 2.471 20.945 1.00 96.38 72 LYS A N 1
ATOM 607 C CA . LYS A 1 72 ? -12.078 3.905 21.257 1.00 96.38 72 LYS A CA 1
ATOM 608 C C . LYS A 1 72 ? -13.177 4.713 20.564 1.00 96.38 72 LYS A C 1
ATOM 610 O O . LYS A 1 72 ? -13.616 5.729 21.106 1.00 96.38 72 LYS A O 1
ATOM 615 N N . HIS A 1 73 ? -13.564 4.314 19.359 1.00 93.75 73 HIS A N 1
ATOM 616 C CA . HIS A 1 73 ? -14.552 5.014 18.544 1.00 93.75 73 HIS A CA 1
ATOM 617 C C . HIS A 1 73 ? -15.949 4.372 18.607 1.00 93.75 73 HIS A C 1
ATOM 619 O O . HIS A 1 73 ? -16.845 4.847 17.913 1.00 93.75 73 HIS A O 1
ATOM 625 N N . ALA A 1 74 ? -16.140 3.354 19.462 1.00 94.38 74 ALA A N 1
ATOM 626 C CA . ALA A 1 74 ? -17.363 2.558 19.570 1.00 94.38 74 ALA A CA 1
ATOM 627 C C . ALA A 1 74 ? -17.843 2.024 18.205 1.00 94.38 74 ALA A C 1
ATOM 629 O O . ALA A 1 74 ? -19.022 2.116 17.863 1.00 94.38 74 ALA A O 1
ATOM 630 N N . LEU A 1 75 ? -16.896 1.514 17.414 1.00 92.12 75 LEU A N 1
ATOM 631 C CA . LEU A 1 75 ? -17.131 0.891 16.114 1.00 92.12 75 LEU A CA 1
ATOM 632 C C . LEU A 1 75 ? -17.045 -0.627 16.250 1.00 92.12 75 LEU A C 1
ATOM 634 O O . LEU A 1 75 ? -16.256 -1.136 17.045 1.00 92.12 75 LEU A O 1
ATOM 638 N N . ASP A 1 76 ? -17.778 -1.343 15.407 1.00 93.69 76 ASP A N 1
ATOM 639 C CA . ASP A 1 76 ? -17.534 -2.768 15.220 1.00 93.69 76 ASP A CA 1
ATOM 640 C C . ASP A 1 76 ? -16.200 -2.980 14.478 1.00 93.69 76 ASP A C 1
ATOM 642 O O . ASP A 1 76 ? -15.768 -2.149 13.672 1.00 93.69 76 ASP A O 1
ATOM 646 N N . ILE A 1 77 ? -15.523 -4.095 14.760 1.00 93.81 77 ILE A N 1
ATOM 647 C CA . ILE A 1 77 ? -14.267 -4.457 14.090 1.00 93.81 77 ILE A CA 1
ATOM 648 C C . ILE A 1 77 ? -14.599 -4.918 12.661 1.00 93.81 77 ILE A C 1
ATOM 650 O O . ILE A 1 77 ? -15.296 -5.926 12.509 1.00 93.81 77 ILE A O 1
ATOM 654 N N . PRO A 1 78 ? -14.123 -4.230 11.603 1.00 92.81 78 PRO A N 1
ATOM 655 C CA . PRO A 1 78 ? -14.416 -4.648 10.238 1.00 92.81 78 PRO A CA 1
ATOM 656 C C . PRO A 1 78 ? -13.679 -5.952 9.894 1.00 92.81 78 PRO A C 1
ATOM 658 O O . PRO A 1 78 ? -12.591 -6.211 10.414 1.00 92.81 78 PRO A O 1
ATOM 661 N N . SER A 1 79 ? -14.242 -6.765 8.992 1.00 93.19 79 SER A N 1
ATOM 662 C CA . SER A 1 79 ? -13.529 -7.935 8.463 1.00 93.19 79 SER A CA 1
ATOM 663 C C . SER A 1 79 ? -12.272 -7.516 7.695 1.00 93.19 79 SER A C 1
ATOM 665 O O . SER A 1 79 ? -12.124 -6.360 7.291 1.00 93.19 79 SER A O 1
ATOM 667 N N . PHE A 1 80 ? -11.367 -8.471 7.464 1.00 93.12 80 PHE A N 1
ATOM 668 C CA . PHE A 1 80 ? -10.145 -8.212 6.705 1.00 93.12 80 PHE A CA 1
ATOM 669 C C . PHE A 1 80 ? -10.436 -7.635 5.313 1.00 93.12 80 PHE A C 1
ATOM 671 O O . PHE A 1 80 ? -9.835 -6.628 4.956 1.00 93.12 80 PHE A O 1
ATOM 678 N N . ASP A 1 81 ? -11.401 -8.197 4.582 1.00 91.56 81 ASP A N 1
ATOM 679 C CA . ASP A 1 81 ? -11.782 -7.725 3.243 1.00 91.56 81 ASP A CA 1
ATOM 680 C C . ASP A 1 81 ? -12.245 -6.262 3.264 1.00 91.56 81 ASP A C 1
ATOM 682 O O . ASP A 1 81 ? -11.779 -5.437 2.479 1.00 91.56 81 ASP A O 1
ATOM 686 N N . VAL A 1 82 ? -13.090 -5.902 4.238 1.00 92.81 82 VAL A N 1
ATOM 687 C CA . VAL A 1 82 ? -13.573 -4.524 4.408 1.00 92.81 82 VAL A CA 1
ATOM 688 C C . VAL A 1 82 ? -12.421 -3.586 4.776 1.00 92.81 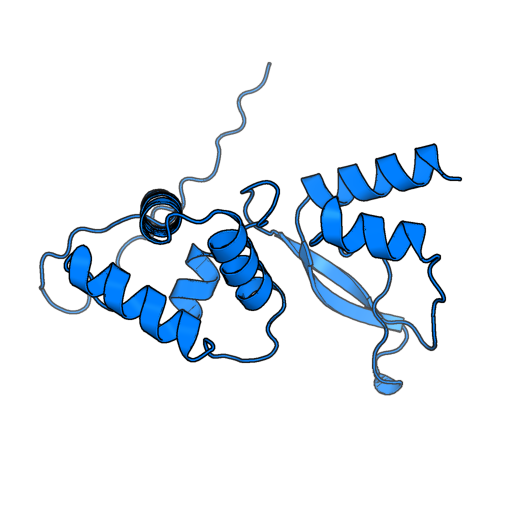82 VAL A C 1
ATOM 690 O O . VAL A 1 82 ? -12.320 -2.483 4.239 1.00 92.81 82 VAL A O 1
ATOM 693 N N . LEU A 1 83 ? -11.511 -4.009 5.661 1.00 93.88 83 LEU A N 1
ATOM 694 C CA . LEU A 1 83 ? -10.308 -3.231 5.972 1.00 93.88 83 LEU A CA 1
ATOM 695 C C . LEU A 1 83 ? -9.415 -3.058 4.749 1.00 93.88 83 LEU A C 1
ATOM 697 O O . LEU A 1 83 ? -8.873 -1.971 4.555 1.00 93.88 83 LEU A O 1
ATOM 701 N N . GLN A 1 84 ? -9.255 -4.100 3.937 1.00 92.31 84 GLN A N 1
ATOM 702 C CA . GLN A 1 84 ? -8.447 -4.049 2.731 1.00 92.31 84 GLN A CA 1
ATOM 703 C C . GLN A 1 84 ? -9.022 -3.033 1.749 1.00 92.31 84 GLN A C 1
ATOM 705 O O . GLN A 1 84 ? -8.250 -2.251 1.208 1.00 92.31 84 GLN A O 1
ATOM 710 N N . GLU A 1 85 ? -10.342 -2.980 1.565 1.00 91.69 85 GLU A N 1
ATOM 711 C CA . GLU A 1 85 ? -11.010 -1.972 0.732 1.00 91.69 85 GLU A CA 1
ATOM 712 C C . GLU A 1 85 ? -10.832 -0.552 1.287 1.00 91.69 85 GLU A C 1
ATOM 714 O O . GLU A 1 85 ? -10.377 0.344 0.571 1.00 91.69 85 GLU A O 1
ATOM 719 N N . ILE A 1 86 ? -11.116 -0.342 2.578 1.00 95.06 86 ILE A N 1
ATOM 720 C CA . ILE A 1 86 ? -10.987 0.969 3.239 1.00 95.06 86 ILE A CA 1
ATOM 721 C C . ILE A 1 86 ? -9.546 1.489 3.163 1.00 95.06 86 ILE A C 1
ATOM 723 O O . ILE A 1 86 ? -9.311 2.686 2.963 1.00 95.06 86 ILE A O 1
ATOM 727 N N . LEU A 1 87 ? -8.573 0.597 3.346 1.00 95.88 87 LEU A N 1
ATOM 728 C CA . LEU A 1 87 ? -7.153 0.914 3.458 1.00 95.88 87 LEU A CA 1
ATOM 729 C C . LEU A 1 87 ? -6.374 0.663 2.160 1.00 95.88 87 LEU A C 1
ATOM 731 O O . LEU A 1 87 ? -5.146 0.752 2.186 1.00 95.88 87 LEU A O 1
ATOM 735 N N . CYS A 1 88 ? -7.054 0.429 1.029 1.00 94.94 88 CYS A N 1
ATOM 736 C CA . CYS A 1 88 ? -6.427 0.256 -0.283 1.00 94.94 88 CYS A CA 1
ATOM 737 C C . CYS A 1 88 ? -5.929 1.590 -0.861 1.00 94.94 88 CYS A C 1
ATOM 739 O O . CYS A 1 88 ? -6.431 2.110 -1.859 1.00 94.94 88 CYS A O 1
ATOM 741 N N . VAL A 1 89 ? -4.938 2.179 -0.202 1.00 97.19 89 VAL A N 1
ATOM 742 C CA . VAL A 1 89 ? -4.334 3.458 -0.572 1.00 97.19 89 VAL A CA 1
ATOM 743 C C . VAL A 1 89 ? -2.830 3.358 -0.618 1.00 97.19 89 VAL A C 1
ATOM 745 O O . VAL A 1 89 ? -2.219 2.558 0.080 1.00 97.19 89 VAL A O 1
ATOM 748 N N . CYS A 1 90 ? -2.206 4.228 -1.398 1.00 97.50 90 CYS A N 1
ATOM 749 C CA . CYS A 1 90 ? -0.768 4.399 -1.363 1.00 97.50 90 CYS A CA 1
ATOM 750 C C . CYS A 1 90 ? -0.340 5.027 -0.033 1.00 97.50 90 CYS A C 1
ATOM 752 O O . CYS A 1 90 ? -0.767 6.131 0.303 1.00 97.50 90 CYS A O 1
ATOM 754 N N . GLU A 1 91 ? 0.568 4.374 0.687 1.00 95.19 91 GLU A N 1
ATOM 755 C CA . GLU A 1 91 ? 1.109 4.876 1.949 1.00 95.19 91 GLU A CA 1
ATOM 756 C C . GLU A 1 91 ? 1.887 6.193 1.802 1.00 95.19 91 GLU A C 1
ATOM 758 O O . GLU A 1 91 ? 2.034 6.939 2.769 1.00 95.19 91 GLU A O 1
ATOM 763 N N . LEU A 1 92 ? 2.377 6.486 0.595 1.00 95.81 92 LEU A N 1
ATOM 764 C CA . LEU A 1 92 ? 3.145 7.694 0.306 1.00 95.81 92 LEU A CA 1
ATOM 765 C C . LEU A 1 92 ? 2.259 8.841 -0.196 1.00 95.81 92 LEU A C 1
ATOM 767 O O . LEU A 1 92 ? 2.382 9.965 0.282 1.00 95.81 92 LEU A O 1
ATOM 771 N N . HIS A 1 93 ? 1.362 8.555 -1.143 1.00 95.38 93 HIS A N 1
ATOM 772 C CA . HIS A 1 93 ? 0.575 9.578 -1.842 1.00 95.38 93 HIS A CA 1
ATOM 773 C C . HIS A 1 93 ? -0.859 9.729 -1.318 1.00 95.38 93 HIS A C 1
ATOM 775 O O . HIS A 1 93 ? -1.521 10.704 -1.650 1.00 95.38 93 HIS A O 1
ATOM 781 N N . GLY A 1 94 ? -1.371 8.766 -0.545 1.00 94.75 94 GLY A N 1
ATOM 782 C CA . GLY A 1 94 ? -2.749 8.763 -0.036 1.00 94.75 94 GLY A CA 1
ATOM 783 C C . GLY A 1 94 ? -3.832 8.449 -1.077 1.00 94.75 94 GLY A C 1
ATOM 784 O O . GLY A 1 94 ? -4.992 8.290 -0.709 1.00 94.75 94 GLY A O 1
ATOM 785 N N . ASN A 1 95 ? -3.469 8.325 -2.355 1.00 95.56 95 ASN A N 1
ATOM 786 C CA . ASN A 1 95 ? -4.392 7.973 -3.434 1.00 95.56 95 ASN A CA 1
ATOM 787 C C . ASN A 1 95 ? -4.840 6.514 -3.325 1.00 95.56 95 ASN A C 1
ATOM 789 O O . ASN A 1 95 ? -4.021 5.649 -3.003 1.00 95.56 95 ASN A O 1
ATOM 793 N N . THR A 1 96 ? -6.098 6.239 -3.668 1.00 95.19 96 THR A N 1
ATOM 794 C CA . THR A 1 96 ? -6.604 4.873 -3.855 1.00 95.19 96 THR A CA 1
ATOM 795 C C . THR A 1 96 ? -5.743 4.128 -4.874 1.00 95.19 96 THR A C 1
ATOM 797 O O . THR A 1 96 ? -5.304 4.716 -5.867 1.00 95.19 96 THR A O 1
ATOM 800 N N . LEU A 1 97 ? -5.454 2.855 -4.606 1.00 96.44 97 LEU A N 1
ATOM 801 C CA . LEU A 1 97 ? -4.753 2.018 -5.575 1.00 96.44 97 LEU A CA 1
ATOM 802 C C . LEU A 1 97 ? -5.723 1.535 -6.654 1.00 96.44 97 LEU A C 1
ATOM 804 O O . LEU A 1 97 ? -6.862 1.182 -6.369 1.00 96.44 97 LEU A O 1
ATOM 808 N N . GLU A 1 98 ? -5.251 1.508 -7.891 1.00 96.25 98 GLU A N 1
ATOM 809 C CA . GLU A 1 98 ? -6.012 1.067 -9.054 1.00 96.25 98 GLU A CA 1
ATOM 810 C C . GLU A 1 98 ? -5.626 -0.356 -9.432 1.00 96.25 98 GLU A C 1
ATOM 812 O O . GLU A 1 98 ? -4.446 -0.715 -9.378 1.00 96.25 98 GLU A O 1
ATOM 817 N N . ASP A 1 99 ? -6.604 -1.149 -9.863 1.00 94.56 99 ASP A N 1
ATOM 818 C CA . ASP A 1 99 ? -6.338 -2.468 -10.420 1.00 94.56 99 ASP A CA 1
ATOM 819 C C . ASP A 1 99 ? -5.638 -2.340 -11.778 1.00 94.56 99 ASP A C 1
ATOM 821 O O . ASP A 1 99 ? -5.942 -1.488 -12.618 1.00 94.56 99 ASP A O 1
ATOM 825 N N . GLY A 1 100 ? -4.671 -3.214 -12.009 1.00 93.81 100 GLY A N 1
ATOM 826 C CA . GLY A 1 100 ? -3.912 -3.264 -13.240 1.00 93.81 100 GLY A CA 1
ATOM 827 C C . GLY A 1 100 ? -3.312 -4.636 -13.462 1.00 93.81 100 GLY A C 1
ATOM 828 O O . GLY A 1 100 ? -3.510 -5.569 -12.691 1.00 93.81 100 GLY A O 1
ATOM 829 N N . LYS A 1 101 ? -2.544 -4.740 -14.542 1.00 93.00 101 LYS A N 1
ATOM 830 C CA . LYS A 1 101 ? -1.851 -5.966 -14.915 1.00 93.00 101 LYS A CA 1
ATOM 831 C C . LYS A 1 101 ? -0.385 -5.685 -15.160 1.00 93.00 101 LYS A C 1
ATOM 833 O O . LYS A 1 101 ? -0.033 -4.642 -15.713 1.00 93.00 101 LYS A O 1
ATOM 838 N N . VAL A 1 102 ? 0.460 -6.632 -14.783 1.00 92.06 102 VAL A N 1
ATOM 839 C CA . VAL A 1 102 ? 1.900 -6.579 -15.031 1.00 92.06 102 VAL A CA 1
ATOM 840 C C . VAL A 1 102 ? 2.371 -7.901 -15.606 1.00 92.06 102 VAL A C 1
ATOM 842 O O . VAL A 1 102 ? 1.891 -8.964 -15.216 1.00 92.06 102 VAL A O 1
ATOM 845 N N . LYS A 1 103 ? 3.292 -7.837 -16.567 1.00 91.06 103 LYS A N 1
ATOM 846 C CA . LYS A 1 103 ? 3.806 -9.033 -17.228 1.00 91.06 103 LYS A CA 1
ATOM 847 C C . LYS A 1 103 ? 4.635 -9.860 -16.248 1.00 91.06 103 LYS A C 1
ATOM 849 O O . LYS A 1 103 ? 5.484 -9.315 -15.538 1.00 91.06 103 LYS A O 1
ATOM 854 N N . VAL A 1 104 ? 4.411 -11.167 -16.251 1.00 90.50 104 VAL A N 1
ATOM 855 C CA . VAL A 1 104 ? 5.227 -12.138 -15.531 1.00 90.50 104 VAL A CA 1
ATOM 856 C C . VAL A 1 104 ? 6.375 -12.572 -16.438 1.00 90.50 104 VAL A C 1
ATOM 858 O O . VAL A 1 104 ? 6.171 -12.902 -17.612 1.00 90.50 104 VAL A O 1
ATOM 861 N N . PHE A 1 105 ? 7.601 -12.538 -15.921 1.00 87.31 105 PHE A N 1
ATOM 862 C CA . PHE A 1 105 ? 8.795 -12.875 -16.695 1.00 87.31 105 PHE A CA 1
ATOM 863 C C . PHE A 1 105 ? 9.636 -13.967 -16.028 1.00 87.31 105 PHE A C 1
ATOM 865 O O . PHE A 1 105 ? 9.559 -14.181 -14.819 1.00 87.31 105 PHE A O 1
ATOM 872 N N . CYS A 1 106 ? 10.459 -14.620 -16.854 1.00 81.25 106 CYS A N 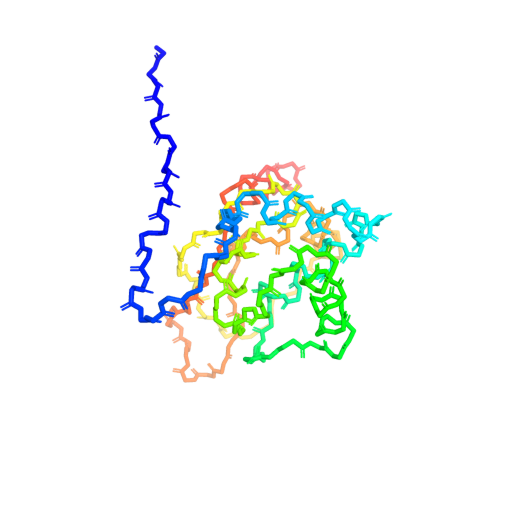1
ATOM 873 C CA . CYS A 1 106 ? 11.433 -15.620 -16.438 1.00 81.25 106 CYS A CA 1
ATOM 874 C C . CYS A 1 106 ? 12.768 -14.997 -16.049 1.00 81.25 106 CYS A C 1
ATOM 876 O O . CYS A 1 106 ? 13.401 -14.321 -16.863 1.00 81.25 106 CYS A O 1
ATOM 878 N N . GLY A 1 107 ? 13.234 -15.319 -14.845 1.00 79.94 107 GLY A N 1
ATOM 879 C CA . GLY A 1 107 ? 14.613 -15.104 -14.432 1.00 79.94 107 GLY A CA 1
ATOM 880 C C . GLY A 1 107 ? 14.789 -14.007 -13.389 1.00 79.94 107 GLY A C 1
ATOM 881 O O . GLY A 1 107 ? 13.865 -13.612 -12.683 1.00 79.94 107 GLY A O 1
ATOM 882 N N . HIS A 1 108 ? 16.028 -13.539 -13.266 1.00 79.19 108 HIS A N 1
ATOM 883 C CA . HIS A 1 108 ? 16.416 -12.535 -12.284 1.00 79.19 108 HIS A CA 1
ATOM 884 C C . HIS A 1 108 ? 16.743 -11.233 -13.007 1.00 79.19 108 HIS A C 1
ATOM 886 O O . HIS A 1 108 ? 17.644 -11.198 -13.842 1.00 79.19 108 HIS A O 1
ATOM 892 N N . VAL A 1 109 ? 16.025 -10.162 -12.672 1.00 82.44 109 VAL A N 1
ATOM 893 C CA . VAL A 1 109 ? 16.443 -8.806 -13.039 1.00 82.44 109 VAL A CA 1
ATOM 894 C C . VAL A 1 109 ? 17.286 -8.271 -11.896 1.00 82.44 109 VAL A C 1
ATOM 896 O O . VAL A 1 109 ? 16.788 -8.079 -10.783 1.00 82.44 109 VAL A O 1
ATOM 899 N N . ASP A 1 110 ? 18.568 -8.042 -12.162 1.00 86.25 110 ASP A N 1
ATOM 900 C CA . ASP A 1 110 ? 19.442 -7.412 -11.184 1.00 86.25 110 ASP A CA 1
ATOM 901 C C . ASP A 1 110 ? 19.325 -5.892 -11.273 1.00 86.25 110 ASP A C 1
ATOM 903 O O . ASP A 1 110 ? 20.036 -5.216 -12.015 1.00 86.25 110 ASP A O 1
ATOM 907 N N . TYR A 1 111 ? 18.363 -5.346 -10.533 1.00 88.94 111 TYR A N 1
ATOM 908 C CA . TYR A 1 111 ? 18.267 -3.903 -10.376 1.00 88.94 111 TYR A CA 1
ATOM 909 C C . TYR A 1 111 ? 19.431 -3.359 -9.548 1.00 88.94 111 TYR A C 1
ATOM 911 O O . TYR A 1 111 ? 19.812 -3.954 -8.530 1.00 88.94 111 TYR A O 1
ATOM 919 N N . SER A 1 112 ? 19.920 -2.175 -9.925 1.00 93.38 112 SER A N 1
ATOM 920 C CA . SER A 1 112 ? 20.938 -1.469 -9.151 1.00 93.38 112 SER A CA 1
ATOM 921 C C . SER A 1 112 ? 20.471 -1.223 -7.705 1.00 93.38 112 SER A C 1
ATOM 923 O O . SER A 1 112 ? 19.265 -1.082 -7.450 1.00 93.38 112 SER A O 1
ATOM 925 N N . PRO A 1 113 ? 21.399 -1.160 -6.732 1.00 94.88 113 PRO A N 1
ATOM 926 C CA . PRO A 1 113 ? 21.067 -0.795 -5.356 1.00 94.88 113 PRO A CA 1
ATOM 927 C C . PRO A 1 113 ? 20.299 0.531 -5.254 1.00 94.88 113 PRO A C 1
ATOM 929 O O . PRO A 1 113 ? 19.342 0.616 -4.484 1.00 94.88 113 PRO A O 1
ATOM 932 N N . ASP A 1 114 ? 20.659 1.519 -6.076 1.00 96.31 114 ASP A N 1
ATOM 933 C CA . ASP A 1 114 ? 20.018 2.838 -6.101 1.00 96.31 114 ASP A CA 1
ATOM 934 C C . ASP A 1 114 ? 18.560 2.745 -6.547 1.00 96.31 114 ASP A C 1
ATOM 936 O O . ASP A 1 114 ? 17.674 3.280 -5.880 1.00 96.31 114 ASP A O 1
ATOM 940 N N . TYR A 1 115 ? 18.281 1.978 -7.604 1.00 94.25 115 TYR A N 1
ATOM 941 C CA . TYR A 1 115 ? 16.910 1.746 -8.050 1.00 94.25 115 TYR A CA 1
ATOM 942 C C . TYR A 1 115 ? 16.091 0.997 -6.991 1.00 94.25 115 TYR A C 1
ATOM 944 O O . TYR A 1 115 ? 14.955 1.374 -6.705 1.00 94.25 115 TYR A O 1
ATOM 952 N N . LYS A 1 116 ? 16.663 -0.037 -6.354 1.00 92.62 116 LYS A N 1
ATOM 953 C CA . LYS A 1 116 ? 16.000 -0.773 -5.258 1.00 92.62 116 LYS A CA 1
ATOM 954 C C . LYS A 1 116 ? 15.659 0.161 -4.089 1.00 92.62 116 LYS A C 1
ATOM 956 O O . LYS A 1 116 ? 14.571 0.070 -3.518 1.00 92.62 116 LYS A O 1
ATOM 961 N N . GLN A 1 117 ? 16.563 1.079 -3.745 1.00 95.31 117 GLN A N 1
ATOM 962 C CA . GLN A 1 117 ? 16.336 2.070 -2.696 1.00 95.31 117 GLN A CA 1
ATOM 963 C C . GLN A 1 117 ? 15.272 3.103 -3.098 1.00 95.31 117 GLN A C 1
ATOM 965 O O . GLN A 1 117 ? 14.413 3.437 -2.277 1.00 95.31 117 GLN A O 1
ATOM 970 N N . ALA A 1 118 ? 15.305 3.580 -4.344 1.00 95.88 118 ALA A N 1
ATOM 971 C CA . ALA A 1 118 ? 14.319 4.503 -4.894 1.00 95.88 118 ALA A CA 1
ATOM 972 C C . ALA A 1 118 ? 12.917 3.876 -4.915 1.00 95.88 118 ALA A C 1
ATOM 974 O O . ALA A 1 118 ? 11.982 4.494 -4.410 1.00 95.88 118 ALA A O 1
ATOM 975 N N . CYS A 1 119 ? 12.784 2.615 -5.346 1.00 93.38 119 CYS A N 1
ATOM 976 C CA . CYS A 1 119 ? 11.525 1.861 -5.289 1.00 93.38 119 CYS A CA 1
ATOM 977 C C . CYS A 1 119 ? 10.904 1.898 -3.894 1.00 93.38 119 CYS A C 1
ATOM 979 O O . CYS A 1 119 ? 9.738 2.239 -3.734 1.00 93.38 119 CYS A O 1
ATOM 981 N N . ALA A 1 120 ? 11.690 1.572 -2.866 1.00 92.00 120 ALA A N 1
ATOM 982 C CA . ALA A 1 120 ? 11.183 1.489 -1.502 1.00 92.00 120 ALA A CA 1
ATOM 983 C C . ALA A 1 120 ? 10.775 2.853 -0.916 1.00 92.00 120 ALA A C 1
ATOM 985 O O . ALA A 1 120 ? 9.894 2.897 -0.060 1.00 92.00 120 ALA A O 1
ATOM 986 N N . LYS A 1 121 ? 11.423 3.946 -1.341 1.00 94.38 121 LYS A N 1
ATOM 987 C CA . LYS A 1 121 ? 11.259 5.281 -0.739 1.00 94.38 121 LYS A CA 1
ATOM 988 C C . LYS A 1 121 ? 10.337 6.212 -1.520 1.00 94.38 121 LYS A C 1
ATOM 990 O O . LYS A 1 121 ? 9.624 6.997 -0.906 1.00 94.38 121 LYS A O 1
ATOM 995 N N . LEU A 1 122 ? 10.402 6.169 -2.846 1.00 95.75 122 LEU A N 1
ATOM 996 C CA . LEU A 1 122 ? 9.812 7.173 -3.734 1.00 95.75 122 LEU A CA 1
ATOM 997 C C . LEU A 1 122 ? 8.592 6.636 -4.484 1.00 95.75 122 LEU A C 1
ATOM 999 O O . LEU A 1 122 ? 7.639 7.370 -4.722 1.00 95.75 122 LEU A O 1
ATOM 1003 N N . PHE A 1 123 ? 8.590 5.353 -4.844 1.00 96.56 123 PHE A N 1
ATOM 1004 C CA . PHE A 1 123 ? 7.516 4.765 -5.648 1.00 96.56 123 PHE A CA 1
ATOM 1005 C C . PHE A 1 123 ? 7.185 3.318 -5.244 1.00 96.56 123 PHE A C 1
ATOM 1007 O O . PHE A 1 123 ? 7.213 2.407 -6.070 1.00 96.56 123 PHE A O 1
ATOM 1014 N N . PRO A 1 124 ? 6.788 3.087 -3.977 1.00 95.00 124 PRO A N 1
ATOM 1015 C CA . PRO A 1 124 ? 6.587 1.744 -3.428 1.00 95.00 124 PRO A CA 1
ATOM 1016 C C . PRO A 1 124 ? 5.459 0.928 -4.072 1.00 95.00 124 PRO A C 1
ATOM 1018 O O . PRO A 1 124 ? 5.421 -0.285 -3.866 1.00 95.00 124 PRO A O 1
ATOM 1021 N N . ASN A 1 125 ? 4.548 1.584 -4.801 1.00 96.31 125 ASN A N 1
ATOM 1022 C CA . ASN A 1 125 ? 3.363 0.983 -5.419 1.00 96.31 125 ASN A CA 1
ATOM 1023 C C . ASN A 1 125 ? 3.267 1.287 -6.924 1.00 96.31 125 ASN A C 1
ATOM 1025 O O . ASN A 1 125 ? 2.166 1.410 -7.458 1.00 96.31 125 ASN A O 1
ATOM 1029 N N . SER A 1 126 ? 4.383 1.500 -7.622 1.00 95.88 126 SER A N 1
ATOM 1030 C CA . SER A 1 126 ? 4.348 1.755 -9.069 1.00 95.88 126 SER A CA 1
ATOM 1031 C C . SER A 1 126 ? 4.020 0.492 -9.872 1.00 95.88 126 SER A C 1
ATOM 1033 O O . SER A 1 126 ? 3.195 0.536 -10.789 1.00 95.88 126 SER A O 1
ATOM 1035 N N . TYR A 1 127 ? 4.660 -0.629 -9.521 1.00 89.75 127 TYR A N 1
ATOM 1036 C CA . TYR A 1 127 ? 4.543 -1.929 -10.190 1.00 89.75 127 TYR A CA 1
ATOM 1037 C C . TYR A 1 127 ? 4.584 -1.829 -11.732 1.00 89.75 127 TYR A C 1
ATOM 1039 O O . TYR A 1 127 ? 3.825 -2.505 -12.426 1.00 89.75 127 TYR A O 1
ATOM 1047 N N . ILE A 1 128 ? 5.429 -0.945 -12.285 1.00 84.25 128 ILE A N 1
ATOM 1048 C CA . ILE A 1 128 ? 5.648 -0.835 -13.743 1.00 84.25 128 ILE A CA 1
ATOM 1049 C C . ILE A 1 128 ? 6.489 -2.007 -14.243 1.00 84.25 128 ILE A C 1
ATOM 1051 O O . ILE A 1 128 ? 6.263 -2.545 -15.325 1.00 84.25 128 ILE A O 1
ATOM 1055 N N . SER A 1 129 ? 7.492 -2.380 -13.454 1.00 81.19 129 SER A N 1
ATOM 1056 C CA . SER A 1 129 ? 8.431 -3.435 -13.806 1.00 81.19 129 S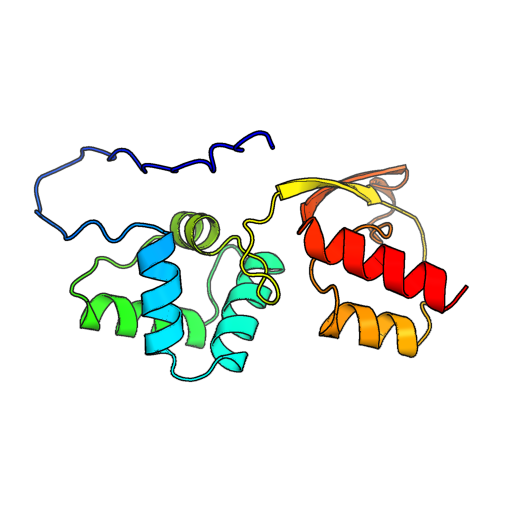ER A CA 1
ATOM 1057 C C . SER A 1 129 ? 7.787 -4.817 -13.746 1.00 81.19 129 SER A C 1
ATOM 1059 O O . SER A 1 129 ? 7.000 -5.098 -12.845 1.00 81.19 129 SER A O 1
ATOM 1061 N N . ALA A 1 130 ? 8.171 -5.684 -14.688 1.00 80.38 130 ALA A N 1
ATOM 1062 C CA . ALA A 1 130 ? 7.729 -7.071 -14.742 1.00 80.38 130 ALA A CA 1
ATOM 1063 C C . ALA A 1 130 ? 7.978 -7.794 -13.405 1.00 80.38 130 ALA A C 1
ATOM 1065 O O . ALA A 1 130 ? 8.985 -7.553 -12.734 1.00 80.38 130 ALA A O 1
ATOM 1066 N N . VAL A 1 131 ? 7.066 -8.688 -13.025 1.00 82.56 131 VAL A N 1
ATOM 1067 C CA . VAL A 1 131 ? 7.184 -9.475 -11.790 1.00 82.56 131 VAL A CA 1
ATOM 1068 C C . VAL A 1 131 ? 7.764 -10.847 -12.105 1.00 82.56 131 VAL A C 1
ATOM 1070 O O . VAL A 1 131 ? 7.391 -11.478 -13.093 1.00 82.56 131 VAL A O 1
ATOM 1073 N N . ASN A 1 132 ? 8.698 -11.309 -11.278 1.00 83.81 132 ASN A N 1
ATOM 1074 C CA . ASN A 1 132 ? 9.191 -12.677 -11.386 1.00 83.81 132 ASN A CA 1
ATOM 1075 C C . ASN A 1 132 ? 8.112 -13.631 -10.854 1.00 83.81 132 ASN A C 1
ATOM 1077 O O . ASN A 1 132 ? 7.544 -13.391 -9.784 1.00 83.81 132 ASN A O 1
ATOM 1081 N N . GLY A 1 133 ? 7.837 -14.692 -11.602 1.00 84.12 133 GLY A N 1
ATOM 1082 C CA . GLY A 1 133 ? 6.839 -15.699 -11.263 1.00 84.12 133 GLY A CA 1
ATOM 1083 C C . GLY A 1 133 ? 7.336 -17.122 -11.521 1.00 84.12 133 GLY A C 1
ATOM 1084 O O . GLY A 1 133 ? 8.486 -17.321 -11.919 1.00 84.12 133 GLY A O 1
ATOM 1085 N N . PRO A 1 134 ? 6.489 -18.124 -11.259 1.00 84.62 134 PRO A N 1
ATOM 1086 C CA . PRO A 1 134 ? 6.787 -19.508 -11.602 1.00 84.62 134 PRO A CA 1
ATOM 1087 C C . PRO A 1 134 ? 6.733 -19.708 -13.129 1.00 84.62 134 PRO A C 1
ATOM 1089 O O . PRO A 1 134 ? 6.127 -18.905 -13.845 1.00 84.62 134 PRO A O 1
ATOM 1092 N N . GLU A 1 135 ? 7.400 -20.749 -13.632 1.00 85.62 135 GLU A N 1
ATOM 1093 C CA . GLU A 1 135 ? 7.629 -20.943 -15.072 1.00 85.62 135 GLU A CA 1
ATOM 1094 C C . GLU A 1 135 ? 6.347 -21.093 -15.887 1.00 85.62 135 GLU A C 1
ATOM 1096 O O . GLU A 1 135 ? 6.248 -20.601 -17.011 1.00 85.62 135 GLU A O 1
ATOM 1101 N N . GLU A 1 136 ? 5.317 -21.658 -15.273 1.00 89.38 136 GLU A N 1
ATOM 1102 C CA . GLU A 1 136 ? 4.007 -21.862 -15.877 1.00 89.38 136 GLU A CA 1
ATOM 1103 C C . GLU A 1 136 ? 3.265 -20.545 -16.154 1.00 89.38 136 GLU A C 1
ATOM 1105 O O . GLU A 1 136 ? 2.307 -20.534 -16.921 1.00 89.38 136 GLU A O 1
ATOM 1110 N N . MET A 1 137 ? 3.695 -19.433 -15.546 1.00 86.31 137 MET A N 1
ATOM 1111 C CA . MET A 1 137 ? 3.104 -18.105 -15.736 1.00 86.31 137 MET A CA 1
ATOM 1112 C C . MET A 1 137 ? 3.910 -17.224 -16.699 1.00 86.31 137 MET A C 1
ATOM 1114 O O . MET A 1 137 ? 3.601 -16.047 -16.870 1.00 86.31 137 MET A O 1
ATOM 1118 N N . TYR A 1 138 ? 4.978 -17.724 -17.319 1.00 87.12 138 TYR A N 1
ATOM 1119 C CA . TYR A 1 138 ? 5.818 -16.885 -18.171 1.00 87.12 138 TYR A CA 1
ATOM 1120 C C . TYR A 1 138 ? 5.098 -16.400 -19.424 1.00 87.12 138 TYR A C 1
ATOM 1122 O O . TYR A 1 138 ? 4.531 -17.169 -20.190 1.00 87.12 138 TYR A O 1
ATOM 1130 N N . GLY A 1 139 ? 5.170 -15.086 -19.652 1.00 83.88 139 GLY A N 1
ATOM 1131 C CA . GLY A 1 139 ? 4.445 -14.432 -20.740 1.00 83.88 139 GLY A CA 1
ATOM 1132 C C . GLY A 1 139 ? 3.018 -14.028 -20.369 1.00 83.88 139 GLY A C 1
ATOM 1133 O O . GLY A 1 139 ? 2.455 -13.190 -21.074 1.00 83.88 139 GLY A O 1
ATOM 1134 N N . GLU A 1 140 ? 2.495 -14.534 -19.250 1.00 92.06 140 GLU A N 1
ATOM 1135 C CA . GLU A 1 140 ? 1.197 -14.153 -18.700 1.00 92.06 140 GLU A CA 1
ATOM 1136 C C . GLU A 1 140 ? 1.256 -12.800 -17.983 1.00 92.06 140 GLU A C 1
ATOM 1138 O O . GLU A 1 140 ? 2.303 -12.154 -17.848 1.00 92.06 140 GLU A O 1
ATOM 1143 N N . TYR A 1 141 ? 0.093 -12.366 -17.508 1.00 91.94 141 TYR A N 1
ATOM 1144 C CA . TYR A 1 141 ? -0.070 -11.164 -16.708 1.00 91.94 141 TYR A CA 1
ATOM 1145 C C . TYR A 1 141 ? -0.579 -11.524 -15.314 1.00 91.94 141 TYR A C 1
ATOM 1147 O O . TYR A 1 141 ? -1.513 -12.308 -15.178 1.00 91.94 141 TYR A O 1
ATOM 1155 N N . SER A 1 142 ? 0.007 -10.909 -14.290 1.00 90.19 142 SER A N 1
ATOM 1156 C CA . SER A 1 142 ? -0.509 -10.943 -12.923 1.00 90.19 142 SER A CA 1
ATOM 1157 C C . SER A 1 142 ? -1.352 -9.705 -12.669 1.00 90.19 142 SER A C 1
ATOM 1159 O O . SER A 1 142 ? -0.951 -8.598 -13.049 1.00 90.19 142 SER A O 1
ATOM 1161 N N . ASP A 1 143 ? -2.476 -9.885 -11.982 1.00 91.62 143 ASP A N 1
ATOM 1162 C CA . ASP A 1 143 ? -3.230 -8.772 -11.421 1.00 91.62 143 ASP A CA 1
ATOM 1163 C C . ASP A 1 143 ? -2.405 -8.105 -10.314 1.00 91.62 143 ASP A C 1
ATOM 1165 O O . ASP A 1 143 ? -1.691 -8.766 -9.551 1.00 91.62 143 ASP A O 1
ATOM 1169 N N . ILE A 1 144 ? -2.460 -6.778 -10.273 1.00 92.69 144 ILE A N 1
ATOM 1170 C CA . ILE A 1 144 ? -1.767 -5.931 -9.304 1.00 92.69 144 ILE A CA 1
ATOM 1171 C C . ILE A 1 144 ? -2.646 -4.747 -8.936 1.00 92.69 144 ILE A C 1
ATOM 1173 O O . ILE A 1 144 ? -3.498 -4.329 -9.716 1.00 92.69 144 ILE A O 1
ATOM 1177 N N . ARG A 1 145 ? -2.351 -4.137 -7.791 1.00 94.06 145 ARG A N 1
ATOM 1178 C CA . ARG A 1 145 ? -2.839 -2.804 -7.451 1.00 94.06 145 ARG A CA 1
ATOM 1179 C C . ARG A 1 145 ? -1.692 -1.810 -7.492 1.00 94.06 145 ARG A C 1
ATOM 1181 O O . ARG A 1 145 ? -0.618 -2.088 -6.961 1.00 94.06 145 ARG A O 1
ATOM 1188 N N . PHE A 1 146 ? -1.891 -0.665 -8.132 1.00 96.12 146 PHE A N 1
ATOM 1189 C CA . PHE A 1 146 ? -0.839 0.331 -8.321 1.00 96.12 146 PHE A CA 1
ATOM 1190 C C . PHE A 1 146 ? -1.316 1.751 -8.025 1.00 96.12 146 PHE A C 1
ATOM 1192 O O . PHE A 1 146 ? -2.497 2.071 -8.078 1.00 96.12 146 PHE A O 1
ATOM 1199 N N . CYS A 1 147 ? -0.369 2.637 -7.738 1.00 97.44 147 CYS A N 1
ATOM 1200 C CA . CYS A 1 147 ? -0.612 4.062 -7.573 1.00 97.44 147 CYS A CA 1
ATOM 1201 C C . CYS A 1 147 ? -0.101 4.818 -8.805 1.00 97.44 147 CYS A C 1
ATOM 1203 O O . CYS A 1 147 ? 1.096 4.758 -9.099 1.00 97.44 147 CYS A O 1
ATOM 1205 N N . LYS A 1 148 ? -0.969 5.575 -9.492 1.00 96.81 148 LYS A N 1
ATOM 1206 C CA . LYS A 1 148 ? -0.578 6.419 -10.642 1.00 96.81 148 LYS A CA 1
ATOM 1207 C C . LYS A 1 148 ? 0.580 7.365 -10.316 1.00 96.81 148 LYS A C 1
ATOM 1209 O O . LYS A 1 148 ? 1.574 7.366 -11.029 1.00 96.81 148 LYS A O 1
ATOM 1214 N N . ALA A 1 149 ? 0.513 8.055 -9.179 1.00 97.81 149 ALA A N 1
ATOM 1215 C CA . ALA A 1 149 ? 1.588 8.945 -8.738 1.00 97.81 149 ALA A CA 1
ATOM 1216 C C . ALA A 1 149 ? 2.917 8.201 -8.489 1.00 97.81 149 ALA A C 1
ATOM 1218 O O . ALA A 1 149 ? 3.983 8.728 -8.784 1.00 97.81 149 ALA A O 1
ATOM 1219 N N . CYS A 1 150 ? 2.888 6.946 -8.012 1.00 97.50 150 CYS A N 1
ATOM 1220 C CA . CYS A 1 150 ? 4.114 6.140 -7.933 1.00 97.50 150 CYS A CA 1
ATOM 1221 C C . CYS A 1 150 ? 4.656 5.785 -9.323 1.00 97.50 150 CYS A C 1
ATOM 1223 O O . CYS A 1 150 ? 5.866 5.748 -9.499 1.00 97.50 150 CYS A O 1
ATOM 1225 N N . ARG A 1 151 ? 3.790 5.516 -10.306 1.00 96.62 151 ARG A N 1
ATOM 1226 C CA . ARG A 1 151 ? 4.219 5.249 -11.688 1.00 96.62 151 ARG A CA 1
ATOM 1227 C C . ARG A 1 151 ? 4.885 6.463 -12.325 1.00 96.62 151 ARG A C 1
ATOM 1229 O O . ARG A 1 151 ? 5.939 6.324 -12.934 1.00 96.62 151 ARG A O 1
ATOM 1236 N N . GLU A 1 152 ? 4.293 7.636 -12.139 1.00 97.00 152 GLU A N 1
ATOM 1237 C CA . GLU A 1 152 ? 4.859 8.912 -12.585 1.00 97.00 152 GLU A CA 1
ATOM 1238 C C . GLU A 1 152 ? 6.219 9.172 -11.923 1.00 97.00 152 GLU A C 1
ATOM 1240 O O . GLU A 1 152 ? 7.188 9.468 -12.618 1.00 97.00 152 GLU A O 1
ATOM 1245 N N . ALA A 1 153 ? 6.322 8.965 -10.605 1.00 97.19 153 ALA A N 1
ATOM 1246 C CA . ALA A 1 153 ? 7.576 9.117 -9.869 1.00 97.19 153 ALA A CA 1
ATOM 1247 C C . ALA A 1 153 ? 8.662 8.117 -10.313 1.00 97.19 153 ALA A C 1
ATOM 1249 O O . ALA A 1 153 ? 9.829 8.490 -10.411 1.00 97.19 153 ALA A O 1
ATOM 1250 N N . GLU A 1 154 ? 8.304 6.860 -10.608 1.00 97.06 154 GLU A N 1
ATOM 1251 C CA . GLU A 1 154 ? 9.252 5.881 -11.158 1.00 97.06 154 GLU A CA 1
ATOM 1252 C C . GLU A 1 154 ? 9.745 6.304 -12.546 1.00 97.06 154 GLU A C 1
ATOM 1254 O O . GLU A 1 154 ? 10.942 6.219 -12.817 1.00 97.06 154 GLU A O 1
ATOM 1259 N N . GLN A 1 155 ? 8.844 6.763 -13.422 1.00 96.38 155 GLN A N 1
ATOM 1260 C CA . GLN A 1 155 ? 9.217 7.210 -14.763 1.00 96.38 155 GLN A CA 1
ATOM 1261 C C . GLN A 1 155 ? 10.157 8.416 -14.702 1.00 96.38 155 GLN A C 1
ATOM 1263 O O . GLN A 1 155 ? 11.211 8.388 -15.330 1.00 96.38 155 GLN A O 1
ATOM 1268 N N . GLN A 1 156 ? 9.828 9.420 -13.887 1.00 97.00 156 GLN A N 1
ATOM 1269 C CA . GLN A 1 156 ? 10.692 10.581 -13.686 1.00 97.00 156 GLN A CA 1
ATOM 1270 C C . GLN A 1 156 ? 12.079 10.164 -13.177 1.00 97.00 156 GLN A C 1
ATOM 1272 O O . GLN A 1 156 ? 13.092 10.609 -13.709 1.00 97.00 156 GLN A O 1
ATOM 1277 N N . TRP A 1 157 ? 12.137 9.273 -12.181 1.00 96.88 157 TRP A N 1
ATOM 1278 C CA . TRP A 1 157 ? 13.411 8.783 -11.659 1.00 96.88 157 TRP A CA 1
ATOM 1279 C C . TRP A 1 157 ? 14.238 8.089 -12.748 1.00 96.88 157 TRP A C 1
ATOM 1281 O O . TRP A 1 157 ? 15.443 8.311 -12.831 1.00 96.88 157 TRP A O 1
ATOM 1291 N N . ARG A 1 158 ? 13.603 7.273 -13.602 1.00 94.69 158 ARG A N 1
ATOM 1292 C CA . ARG A 1 158 ? 14.273 6.601 -14.728 1.00 94.69 158 ARG A CA 1
ATOM 1293 C C . ARG A 1 158 ? 14.838 7.601 -15.727 1.00 94.69 158 ARG A C 1
ATOM 1295 O O . ARG A 1 158 ? 15.973 7.420 -16.142 1.00 94.69 158 ARG A O 1
ATOM 1302 N N . ASP A 1 159 ? 14.083 8.637 -16.076 1.00 96.06 159 ASP A N 1
ATOM 1303 C CA . ASP A 1 159 ? 14.520 9.661 -17.031 1.00 96.06 159 ASP A CA 1
ATOM 1304 C C . ASP A 1 159 ? 15.726 10.460 -16.502 1.00 96.06 159 ASP A C 1
ATOM 1306 O O . ASP A 1 159 ? 16.606 10.841 -17.268 1.00 96.06 159 ASP A O 1
ATOM 1310 N N . GLU A 1 160 ? 15.800 10.675 -15.185 1.00 96.88 160 GLU A N 1
ATOM 1311 C CA . GLU A 1 160 ? 16.912 11.372 -14.521 1.00 96.88 160 GLU A CA 1
ATOM 1312 C C . GLU A 1 160 ? 18.184 10.511 -14.364 1.00 96.88 160 GLU A C 1
ATOM 1314 O O . GLU A 1 160 ? 19.259 11.058 -14.115 1.00 96.88 160 GLU A O 1
ATOM 1319 N N . HIS A 1 161 ? 18.075 9.182 -14.490 1.00 94.94 161 HIS A N 1
ATOM 1320 C CA . HIS A 1 161 ? 19.159 8.219 -14.225 1.00 94.94 161 HIS A CA 1
ATOM 1321 C C . HIS A 1 161 ? 19.461 7.281 -15.414 1.00 94.94 161 HIS A C 1
ATOM 1323 O O . HIS A 1 161 ? 20.168 6.284 -15.233 1.00 94.94 161 HIS A O 1
ATOM 1329 N N . ALA A 1 162 ? 18.909 7.568 -16.599 1.00 83.31 162 ALA A N 1
ATOM 1330 C CA . ALA A 1 162 ? 19.192 6.874 -17.861 1.00 83.31 162 ALA A CA 1
ATOM 1331 C C . ALA A 1 162 ? 20.483 7.387 -18.514 1.00 83.31 162 ALA A C 1
ATOM 1333 O O . ALA A 1 162 ? 21.224 6.538 -19.062 1.00 83.31 162 ALA A O 1
#

Organism: Hahella chejuensis (strain KCTC 2396) (NCBI:txid349521)